Protein AF-A0A497BBF8-F1 (afdb_monomer)

Solvent-accessible surface area (backbone atoms only — not comparable to full-atom values): 4354 Å² total; per-residue (Å²): 133,50,48,25,70,31,44,34,37,34,64,54,94,95,58,66,47,76,48,80,36,76,42,78,84,34,50,66,83,56,79,89,43,71,69,56,41,28,52,46,29,29,72,74,71,74,35,57,35,65,30,36,28,31,32,75,92,76,42,32,32,35,42,28,38,90,88,52,67,44,78,43,71,59,77,132

Radius of gyration: 11.45 Å; Cα contacts (8 Å, |Δi|>4): 159; chains: 1; bounding box: 28×22×35 Å

Structure (mmCIF, N/CA/C/O backbone):
data_AF-A0A497BBF8-F1
#
_entry.id   AF-A0A497BBF8-F1
#
loop_
_atom_site.group_PDB
_atom_site.id
_atom_site.type_symbol
_atom_site.label_atom_id
_atom_site.label_alt_id
_atom_site.label_comp_id
_atom_site.label_asym_id
_atom_site.label_entity_id
_atom_site.label_seq_id
_atom_site.pdbx_PDB_ins_code
_atom_site.Cartn_x
_atom_site.Cartn_y
_atom_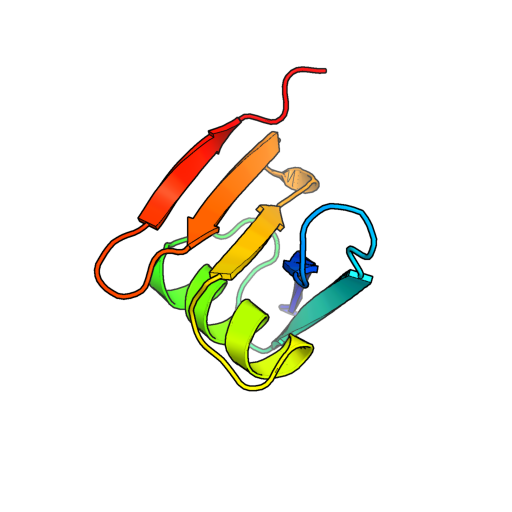site.Cartn_z
_atom_site.occupancy
_atom_site.B_iso_or_equiv
_atom_site.auth_se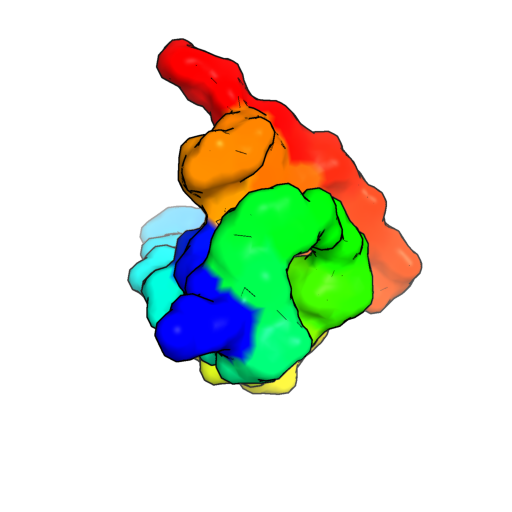q_id
_atom_site.auth_comp_id
_atom_site.auth_asym_id
_atom_site.auth_atom_id
_atom_site.pdbx_PDB_model_num
ATOM 1 N N . MET A 1 1 ? -5.409 -10.193 18.939 1.00 53.53 1 MET A N 1
ATOM 2 C CA . MET A 1 1 ? -4.151 -9.789 18.273 1.00 53.53 1 MET A CA 1
ATOM 3 C C . MET A 1 1 ? -4.479 -8.614 17.367 1.00 53.53 1 MET A C 1
ATOM 5 O O . MET A 1 1 ? -5.367 -8.756 16.541 1.00 53.53 1 MET A O 1
ATOM 9 N N . ASN A 1 2 ? -3.838 -7.458 17.564 1.00 71.69 2 ASN A N 1
ATOM 10 C CA . ASN A 1 2 ? -4.101 -6.246 16.776 1.00 71.69 2 ASN A CA 1
ATOM 11 C C . ASN A 1 2 ? -3.115 -6.211 15.607 1.00 71.69 2 ASN A C 1
ATOM 13 O O . ASN A 1 2 ? -1.977 -5.750 15.762 1.00 71.69 2 ASN A O 1
ATOM 17 N N . GLN A 1 3 ? -3.521 -6.806 14.489 1.00 81.69 3 GLN A N 1
ATOM 18 C CA . GLN A 1 3 ? -2.699 -6.927 13.293 1.00 81.69 3 GLN A CA 1
ATOM 19 C C . GLN A 1 3 ? -3.511 -6.517 12.074 1.00 81.69 3 GLN A C 1
ATOM 21 O O . GLN A 1 3 ? -4.623 -7.000 11.865 1.00 81.69 3 GLN A O 1
ATOM 26 N N . LYS A 1 4 ? -2.931 -5.635 11.258 1.00 90.12 4 LYS A N 1
ATOM 27 C CA . LYS A 1 4 ? -3.507 -5.217 9.983 1.00 90.12 4 LYS A CA 1
ATOM 28 C C . LYS A 1 4 ? -2.720 -5.834 8.835 1.00 90.12 4 LYS A C 1
ATOM 30 O O . LYS A 1 4 ? -1.515 -5.600 8.726 1.00 90.12 4 LYS A O 1
ATOM 35 N N . GLN A 1 5 ? -3.396 -6.603 7.988 1.00 94.12 5 GLN A N 1
ATOM 36 C CA . GLN A 1 5 ? -2.799 -7.230 6.811 1.00 94.12 5 GLN A CA 1
ATOM 37 C C . GLN A 1 5 ? -2.980 -6.333 5.587 1.00 94.12 5 GLN A C 1
ATOM 39 O O . GLN A 1 5 ? -4.083 -5.884 5.291 1.00 94.12 5 GLN A O 1
ATOM 44 N N . LEU A 1 6 ? -1.890 -6.063 4.874 1.00 95.62 6 LEU A N 1
ATOM 45 C CA . LEU A 1 6 ? -1.871 -5.204 3.695 1.00 95.62 6 LEU A CA 1
ATOM 46 C C . LEU A 1 6 ? -1.182 -5.919 2.542 1.00 95.62 6 LEU A C 1
ATOM 48 O O . LEU A 1 6 ? -0.101 -6.481 2.706 1.00 95.62 6 LEU A O 1
ATOM 52 N N . ARG A 1 7 ? -1.760 -5.845 1.346 1.00 96.62 7 ARG A N 1
ATOM 53 C CA . ARG A 1 7 ? -1.127 -6.362 0.132 1.00 96.62 7 ARG A CA 1
ATOM 54 C C . ARG A 1 7 ? -0.280 -5.266 -0.499 1.00 96.62 7 ARG A C 1
ATOM 56 O O . ARG A 1 7 ? -0.792 -4.209 -0.857 1.00 96.62 7 ARG A O 1
ATOM 63 N N . VAL A 1 8 ? 1.014 -5.511 -0.655 1.00 96.81 8 VAL A N 1
ATOM 64 C CA . VAL A 1 8 ? 1.964 -4.593 -1.288 1.00 96.81 8 VAL A CA 1
ATOM 65 C C . VAL A 1 8 ? 2.344 -5.137 -2.655 1.00 96.81 8 VAL A C 1
ATOM 67 O O . VAL A 1 8 ? 2.821 -6.259 -2.767 1.00 96.81 8 VAL A O 1
ATOM 70 N N . ILE A 1 9 ? 2.167 -4.327 -3.692 1.00 96.00 9 ILE A N 1
ATOM 71 C CA . ILE A 1 9 ? 2.528 -4.633 -5.075 1.00 96.00 9 ILE A CA 1
ATOM 72 C C . ILE A 1 9 ? 3.642 -3.676 -5.500 1.00 96.00 9 ILE A C 1
ATOM 74 O O . ILE A 1 9 ? 3.466 -2.458 -5.433 1.00 96.00 9 ILE A O 1
ATOM 78 N N . TYR A 1 10 ? 4.787 -4.192 -5.934 1.00 94.00 10 TYR A N 1
ATOM 79 C CA . TYR A 1 10 ? 5.957 -3.391 -6.307 1.00 94.00 10 TYR A CA 1
ATOM 80 C C . TYR A 1 10 ? 6.759 -4.038 -7.441 1.00 94.00 10 TYR A C 1
ATOM 82 O O . TYR A 1 10 ? 6.509 -5.177 -7.819 1.00 94.00 10 TYR A O 1
ATOM 90 N N . GLY A 1 11 ? 7.725 -3.304 -7.994 1.00 90.81 11 GLY A N 1
ATOM 91 C CA . GLY A 1 11 ? 8.572 -3.772 -9.096 1.00 90.81 11 GLY A CA 1
ATOM 92 C C . GLY A 1 11 ? 8.222 -3.142 -10.451 1.00 90.81 11 GLY A C 1
ATOM 93 O O . GLY A 1 11 ? 7.236 -2.406 -10.565 1.00 90.81 11 GLY A O 1
ATOM 94 N N . PRO A 1 12 ? 9.065 -3.361 -11.474 1.00 87.88 12 PRO A N 1
ATOM 95 C CA . PRO A 1 12 ? 8.894 -2.761 -12.791 1.00 87.88 12 PRO A CA 1
ATOM 96 C C . PRO A 1 12 ? 7.656 -3.303 -13.516 1.00 87.88 12 PRO A C 1
ATOM 98 O O . PRO A 1 12 ? 7.192 -4.421 -13.282 1.00 87.88 12 PRO A O 1
ATOM 101 N N . ARG A 1 13 ? 7.125 -2.503 -14.447 1.00 80.94 13 ARG A N 1
ATOM 102 C CA . ARG A 1 13 ? 6.004 -2.913 -15.302 1.00 80.94 13 ARG A CA 1
ATOM 103 C C . ARG A 1 13 ? 6.412 -4.153 -16.108 1.00 80.94 13 ARG A C 1
ATOM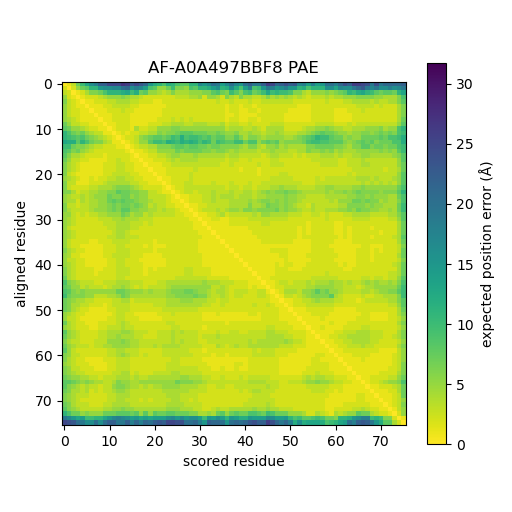 105 O O . ARG A 1 13 ? 7.423 -4.117 -16.797 1.00 80.94 13 ARG A O 1
ATOM 112 N N . GLY A 1 14 ? 5.628 -5.227 -16.006 1.00 84.44 14 GLY A N 1
ATOM 113 C CA . GLY A 1 14 ? 5.917 -6.521 -16.641 1.00 84.44 14 GLY A CA 1
ATOM 114 C C . GLY A 1 14 ? 6.623 -7.539 -15.737 1.00 84.44 14 GLY A C 1
ATOM 115 O O . GLY A 1 14 ? 6.668 -8.710 -16.088 1.00 84.44 14 GLY A O 1
ATOM 116 N N . ASN A 1 15 ? 7.111 -7.129 -14.561 1.00 89.56 15 ASN A N 1
ATOM 117 C CA . ASN A 1 15 ? 7.640 -8.036 -13.538 1.00 89.56 15 ASN A CA 1
ATOM 118 C C . ASN A 1 15 ? 7.305 -7.511 -12.133 1.00 89.56 15 ASN A C 1
ATOM 120 O O . ASN A 1 15 ? 8.174 -7.125 -11.348 1.00 89.56 15 ASN A O 1
ATOM 124 N N . THR A 1 16 ? 6.007 -7.410 -11.854 1.00 92.44 16 THR A N 1
ATOM 125 C CA . THR A 1 16 ? 5.501 -6.957 -10.557 1.00 92.44 16 THR A CA 1
ATOM 126 C C . THR A 1 16 ? 5.462 -8.107 -9.562 1.00 92.44 16 THR A C 1
ATOM 128 O O . THR A 1 16 ? 4.960 -9.184 -9.874 1.00 92.44 16 THR A O 1
ATOM 131 N N . GLN A 1 17 ? 5.906 -7.843 -8.342 1.00 94.06 17 GLN A N 1
ATOM 132 C CA . GLN A 1 17 ? 5.798 -8.734 -7.196 1.00 94.06 17 GLN A CA 1
ATOM 133 C C . GLN A 1 17 ? 4.660 -8.271 -6.290 1.00 94.06 17 GLN A C 1
ATOM 135 O O . GLN A 1 17 ? 4.399 -7.072 -6.176 1.00 94.06 17 GLN A O 1
ATOM 140 N N . ALA A 1 18 ? 3.991 -9.220 -5.641 1.00 94.75 18 ALA A N 1
ATOM 141 C CA . ALA A 1 18 ? 2.973 -8.945 -4.640 1.00 94.75 18 ALA A CA 1
ATOM 142 C C . ALA A 1 18 ? 3.294 -9.718 -3.360 1.00 94.75 18 ALA A C 1
ATOM 144 O O . ALA A 1 18 ? 3.539 -10.920 -3.413 1.00 94.75 18 ALA A O 1
ATOM 145 N N . VAL A 1 19 ? 3.279 -9.030 -2.221 1.00 95.75 19 VAL A N 1
ATOM 146 C CA . VAL A 1 19 ? 3.592 -9.595 -0.904 1.00 95.75 19 VAL A CA 1
ATOM 147 C C . VAL A 1 19 ? 2.558 -9.112 0.105 1.00 95.75 19 VAL A C 1
ATOM 149 O O . VAL A 1 19 ? 2.154 -7.948 0.073 1.00 95.75 19 VAL A O 1
ATOM 152 N N . THR A 1 20 ? 2.131 -9.990 1.008 1.00 96.25 20 THR A N 1
ATOM 153 C CA . THR A 1 20 ? 1.291 -9.611 2.150 1.00 96.25 20 THR A CA 1
ATOM 154 C C . THR A 1 20 ? 2.181 -9.191 3.313 1.00 96.25 20 THR A C 1
ATOM 156 O O . THR A 1 20 ? 3.094 -9.916 3.697 1.00 96.25 20 THR A O 1
ATOM 159 N N . VAL A 1 21 ? 1.924 -8.008 3.862 1.00 95.25 21 VAL A N 1
ATOM 160 C CA . VAL A 1 21 ? 2.650 -7.430 4.992 1.00 95.25 21 VAL A CA 1
ATOM 161 C C . VAL A 1 21 ? 1.702 -7.258 6.163 1.00 95.25 21 VAL A C 1
ATOM 163 O O . VAL A 1 21 ? 0.621 -6.692 6.018 1.00 95.25 21 VAL A O 1
ATOM 166 N N . GLU A 1 22 ? 2.150 -7.682 7.338 1.00 94.25 22 GLU A N 1
ATOM 167 C CA . GLU A 1 22 ? 1.414 -7.512 8.585 1.00 94.25 22 GLU A CA 1
ATOM 168 C C . GLU A 1 22 ? 1.998 -6.349 9.387 1.00 94.25 22 GLU A C 1
ATOM 170 O O . GLU A 1 22 ? 3.194 -6.305 9.692 1.00 94.25 22 GLU A O 1
ATOM 175 N N . LEU A 1 23 ? 1.157 -5.376 9.733 1.00 92.69 23 LEU A N 1
ATOM 176 C CA . LEU A 1 23 ? 1.530 -4.287 10.626 1.00 92.69 23 LEU A CA 1
ATOM 177 C C . LEU A 1 23 ? 1.049 -4.600 12.045 1.00 92.69 23 LEU A C 1
ATOM 179 O O . LEU A 1 23 ? -0.142 -4.528 12.343 1.00 92.69 23 LEU A O 1
ATOM 183 N N . ASN A 1 24 ? 2.002 -4.914 12.925 1.00 90.31 24 ASN A N 1
ATOM 184 C CA . ASN A 1 24 ? 1.748 -5.114 14.352 1.00 90.31 24 ASN A CA 1
ATOM 185 C C . ASN A 1 24 ? 1.409 -3.790 15.055 1.00 90.31 24 ASN A C 1
ATOM 187 O O . ASN A 1 24 ? 2.031 -2.755 14.780 1.00 90.31 24 ASN A O 1
ATOM 191 N N . GLY A 1 25 ? 0.473 -3.854 16.007 1.00 87.62 25 GLY A N 1
ATOM 192 C CA . GLY A 1 25 ? 0.062 -2.713 16.833 1.00 87.62 25 GLY A CA 1
ATOM 193 C C . GLY A 1 25 ? -0.913 -1.759 16.140 1.00 87.62 25 GLY A C 1
ATOM 194 O O . GLY A 1 25 ? -1.104 -0.650 16.622 1.00 87.62 25 GLY A O 1
ATOM 195 N N . ILE A 1 26 ? -1.499 -2.185 15.019 1.00 88.31 26 ILE A N 1
ATOM 196 C CA . ILE A 1 26 ? -2.542 -1.473 14.274 1.00 88.31 26 ILE A CA 1
ATOM 197 C C . ILE A 1 26 ? -3.774 -2.371 14.280 1.00 88.31 26 ILE A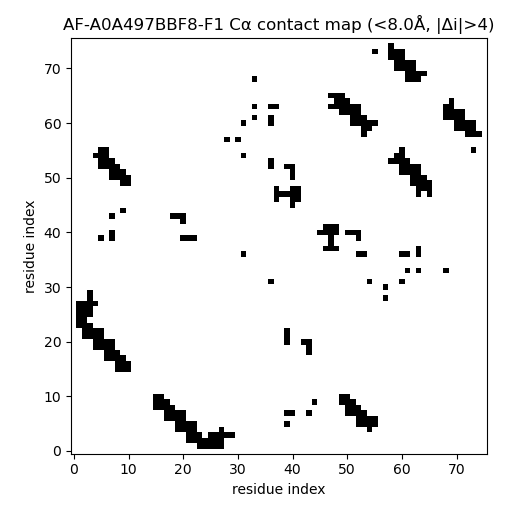 C 1
ATOM 199 O O . ILE A 1 26 ? -3.653 -3.580 14.054 1.00 88.31 26 ILE A O 1
ATOM 203 N N . LEU A 1 27 ? -4.944 -1.808 14.570 1.00 88.50 27 LEU A N 1
ATOM 204 C CA . LEU A 1 27 ? -6.180 -2.584 14.546 1.00 88.50 27 LEU A CA 1
ATOM 205 C C . LEU A 1 27 ? -6.550 -2.954 13.103 1.00 88.50 27 LEU A C 1
ATOM 207 O O . LEU A 1 27 ? -6.244 -2.230 12.154 1.00 88.50 27 LEU A O 1
ATOM 211 N N . ALA A 1 28 ? -7.201 -4.103 12.928 1.00 85.94 28 ALA A N 1
ATOM 212 C CA . ALA A 1 28 ? -7.568 -4.589 11.600 1.00 85.94 28 ALA A CA 1
ATOM 213 C C . ALA A 1 28 ? -8.556 -3.648 10.885 1.00 85.94 28 ALA A C 1
ATOM 215 O O . ALA A 1 28 ? -8.469 -3.486 9.670 1.00 85.94 28 ALA A O 1
ATOM 216 N N . ASP A 1 29 ? -9.433 -2.986 11.639 1.00 87.50 29 ASP A N 1
ATOM 217 C CA . ASP A 1 29 ? -10.445 -2.024 11.189 1.00 87.50 29 ASP A CA 1
ATOM 218 C C . ASP A 1 29 ? -9.925 -0.580 11.082 1.00 87.50 29 ASP A C 1
ATOM 220 O O . ASP A 1 29 ? -10.603 0.279 10.519 1.00 87.50 29 ASP A O 1
ATOM 224 N N . GLU A 1 30 ? -8.711 -0.294 11.567 1.00 91.00 30 GLU A N 1
ATOM 225 C CA . GLU A 1 30 ? -8.152 1.057 11.521 1.00 91.00 30 GLU A CA 1
ATOM 226 C C . GLU A 1 30 ? -7.977 1.514 10.061 1.00 91.00 30 GLU A C 1
ATOM 228 O O . GLU A 1 30 ? -7.395 0.772 9.257 1.00 91.00 30 GLU A O 1
ATOM 233 N N . PRO A 1 31 ? -8.438 2.722 9.679 1.00 92.44 31 PRO A N 1
ATOM 234 C CA . PRO A 1 31 ? -8.327 3.193 8.306 1.00 92.44 31 PRO A CA 1
ATOM 235 C C . PRO A 1 31 ? -6.875 3.215 7.831 1.00 92.44 31 PRO A C 1
ATOM 237 O O . PRO A 1 31 ? -6.001 3.824 8.454 1.00 92.44 31 PRO A O 1
ATOM 240 N N . LEU A 1 32 ? -6.609 2.601 6.676 1.00 95.25 32 LEU A N 1
ATOM 241 C CA . LEU A 1 32 ? -5.298 2.691 6.046 1.00 95.25 32 LEU A CA 1
ATOM 242 C C . LEU A 1 32 ? -4.964 4.165 5.779 1.00 95.25 32 LEU A C 1
ATOM 244 O O . LEU A 1 32 ? -5.719 4.866 5.103 1.00 95.25 32 LEU A O 1
ATOM 248 N N . THR A 1 33 ? -3.805 4.611 6.268 1.00 96.12 33 THR A N 1
ATOM 249 C CA . THR A 1 33 ? -3.246 5.947 6.008 1.00 96.12 33 THR A CA 1
ATOM 250 C C . THR A 1 33 ? -2.043 5.873 5.058 1.00 96.12 33 THR A C 1
ATOM 252 O O . THR A 1 33 ? -1.370 4.837 4.988 1.00 96.12 33 THR A O 1
ATOM 255 N N . PRO A 1 34 ? -1.660 6.978 4.382 1.00 96.56 34 PRO A N 1
ATOM 256 C CA . PRO A 1 34 ? -0.439 7.014 3.574 1.00 96.56 34 PRO A CA 1
ATOM 257 C C . PRO A 1 34 ? 0.824 6.636 4.360 1.00 96.56 34 PRO A C 1
ATOM 259 O O . PRO A 1 34 ? 1.721 5.989 3.824 1.00 96.56 34 PRO A O 1
ATOM 262 N N . LYS A 1 35 ? 0.901 7.006 5.646 1.00 95.69 35 LYS A N 1
ATOM 263 C CA . LYS A 1 35 ? 2.045 6.689 6.515 1.00 95.69 35 LYS A CA 1
ATOM 264 C C . LYS A 1 35 ? 2.154 5.183 6.769 1.00 95.69 35 LYS A C 1
ATOM 266 O O . LYS A 1 35 ? 3.251 4.632 6.676 1.00 95.69 35 LYS A O 1
ATOM 271 N N . MET A 1 36 ? 1.029 4.519 7.033 1.00 96.31 36 MET A N 1
ATOM 272 C CA . MET A 1 36 ? 0.968 3.061 7.184 1.00 96.31 36 MET A CA 1
ATOM 273 C C . MET A 1 36 ? 1.315 2.350 5.876 1.00 96.31 36 MET A C 1
ATOM 275 O O . MET A 1 36 ? 2.141 1.441 5.883 1.00 96.31 36 MET A O 1
ATOM 279 N N . ALA A 1 37 ? 0.779 2.821 4.747 1.00 96.62 37 ALA A N 1
ATOM 280 C CA . ALA A 1 37 ? 1.118 2.289 3.431 1.00 96.62 37 ALA A CA 1
ATOM 281 C C . ALA A 1 37 ? 2.630 2.386 3.155 1.00 96.62 37 ALA A C 1
ATOM 283 O O . ALA A 1 37 ? 3.257 1.402 2.773 1.00 96.62 37 ALA A O 1
ATOM 284 N N . ARG A 1 38 ? 3.266 3.533 3.434 1.00 96.88 38 ARG A N 1
ATOM 285 C CA . ARG A 1 38 ? 4.728 3.674 3.297 1.00 96.88 38 ARG A CA 1
ATOM 286 C C . ARG A 1 38 ? 5.499 2.718 4.204 1.00 96.88 38 ARG A C 1
ATOM 288 O O . ARG A 1 38 ? 6.535 2.205 3.789 1.00 96.88 38 ARG A O 1
ATOM 295 N N . ARG A 1 39 ? 5.021 2.478 5.428 1.00 96.19 39 ARG A N 1
ATOM 296 C CA . ARG A 1 39 ? 5.629 1.506 6.349 1.00 96.19 39 ARG A CA 1
ATOM 297 C C . ARG A 1 39 ? 5.549 0.090 5.779 1.00 96.19 39 ARG A C 1
ATOM 299 O O . ARG A 1 39 ? 6.568 -0.588 5.759 1.00 96.19 39 ARG A O 1
ATOM 306 N N . ALA A 1 40 ? 4.388 -0.318 5.271 1.00 96.25 40 ALA A N 1
ATOM 307 C CA . ALA A 1 40 ? 4.212 -1.627 4.648 1.00 96.25 40 ALA A CA 1
ATOM 308 C C . ALA A 1 40 ? 5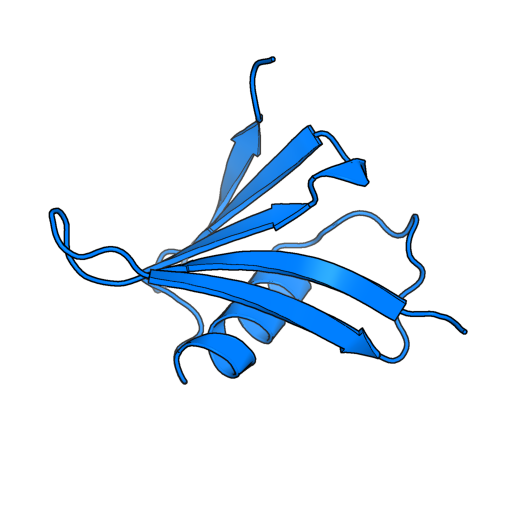.096 -1.796 3.403 1.00 96.25 40 ALA A C 1
ATOM 310 O O . ALA A 1 40 ? 5.767 -2.812 3.260 1.00 96.25 40 ALA A O 1
ATOM 311 N N . ALA A 1 41 ? 5.178 -0.769 2.551 1.00 96.50 41 ALA A 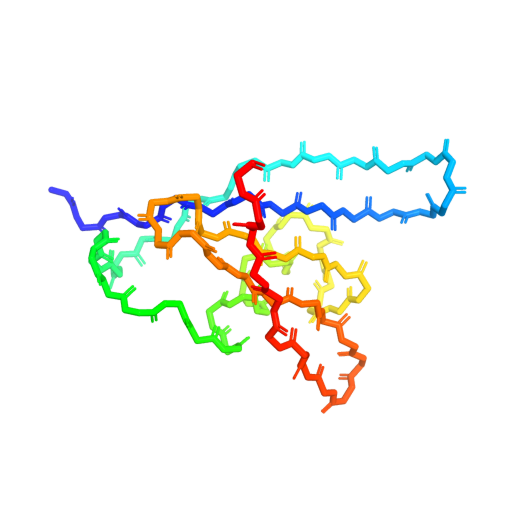N 1
ATOM 312 C CA . ALA A 1 41 ? 6.058 -0.780 1.385 1.00 96.50 41 ALA A CA 1
ATOM 313 C C . ALA A 1 41 ? 7.534 -0.961 1.770 1.00 96.50 41 ALA A C 1
ATOM 315 O O . ALA A 1 41 ? 8.200 -1.828 1.213 1.00 96.50 41 ALA A O 1
ATOM 316 N N . ARG A 1 42 ? 8.015 -0.235 2.793 1.00 96.00 42 ARG A N 1
ATOM 317 C CA . ARG A 1 42 ? 9.393 -0.387 3.292 1.00 96.00 42 ARG A CA 1
ATOM 318 C C . ARG A 1 42 ? 9.692 -1.801 3.777 1.00 96.00 42 ARG A C 1
ATOM 320 O O . ARG A 1 42 ? 10.800 -2.271 3.562 1.00 96.00 42 ARG A O 1
ATOM 327 N N . ILE A 1 43 ? 8.729 -2.459 4.422 1.00 95.38 43 ILE A N 1
ATOM 328 C CA . ILE A 1 43 ? 8.886 -3.845 4.881 1.00 95.38 43 ILE A CA 1
ATOM 329 C C . ILE A 1 43 ? 8.973 -4.798 3.682 1.00 95.38 43 ILE A C 1
ATOM 331 O O . ILE A 1 43 ? 9.831 -5.671 3.667 1.00 95.38 43 ILE A O 1
ATOM 335 N N . ALA A 1 44 ? 8.121 -4.615 2.670 1.00 95.00 44 ALA A N 1
ATOM 336 C CA . ALA A 1 44 ? 8.062 -5.503 1.510 1.00 95.00 44 ALA A CA 1
ATOM 337 C C . ALA A 1 44 ? 9.234 -5.343 0.528 1.00 95.00 44 ALA A C 1
ATOM 339 O O . ALA A 1 44 ? 9.714 -6.339 0.001 1.00 95.00 44 ALA A O 1
ATOM 340 N N . ASN A 1 45 ? 9.676 -4.114 0.239 1.00 92.00 45 ASN A N 1
ATOM 341 C CA . ASN A 1 45 ? 10.644 -3.853 -0.836 1.00 92.00 45 ASN A CA 1
ATOM 342 C C . ASN A 1 45 ? 11.841 -2.970 -0.430 1.00 92.00 45 ASN A C 1
ATOM 344 O O . ASN A 1 45 ? 12.600 -2.528 -1.292 1.00 92.00 45 ASN A O 1
ATOM 348 N N . GLY A 1 46 ? 11.992 -2.654 0.860 1.00 93.12 46 GLY A N 1
ATOM 349 C CA . GLY A 1 46 ? 13.050 -1.777 1.382 1.00 93.12 46 GLY A CA 1
ATOM 350 C C . GLY A 1 46 ? 12.841 -0.277 1.126 1.00 93.12 46 GLY A C 1
ATOM 351 O O . GLY A 1 46 ? 13.552 0.552 1.690 1.00 93.12 46 GLY A O 1
ATOM 352 N N . CYS A 1 47 ? 11.844 0.109 0.325 1.00 89.69 47 CYS A N 1
ATOM 353 C CA . CYS A 1 47 ? 11.560 1.481 -0.090 1.00 89.69 47 CYS A CA 1
ATOM 354 C C . CYS A 1 47 ? 10.129 1.923 0.269 1.00 89.69 47 CYS A C 1
ATOM 356 O O . CYS A 1 47 ? 9.164 1.174 0.256 1.00 89.69 47 CYS A O 1
ATOM 358 N N . GLY A 1 48 ? 9.952 3.208 0.584 1.00 91.31 48 GLY A N 1
ATOM 359 C CA . GLY A 1 48 ? 8.634 3.765 0.935 1.00 91.31 48 GLY A CA 1
ATOM 360 C C . GLY A 1 48 ? 7.802 4.261 -0.252 1.00 91.31 48 GLY A C 1
ATOM 361 O O . GLY A 1 48 ? 6.874 5.034 -0.035 1.00 91.31 48 GLY A O 1
ATOM 362 N N . TYR A 1 49 ? 8.180 3.931 -1.487 1.00 92.25 49 TYR A N 1
ATOM 363 C CA . TYR A 1 49 ? 7.619 4.482 -2.727 1.00 92.25 49 TYR A CA 1
ATOM 364 C C . TYR A 1 49 ? 7.738 3.470 -3.880 1.00 92.25 49 TYR A C 1
ATOM 366 O O . TYR A 1 49 ? 8.323 2.405 -3.699 1.00 92.25 49 TYR A O 1
ATOM 374 N N . ASN A 1 50 ? 7.173 3.788 -5.053 1.00 93.75 50 ASN A N 1
ATOM 375 C CA . ASN A 1 50 ? 7.087 2.888 -6.218 1.00 93.75 50 ASN A CA 1
ATOM 376 C C . ASN A 1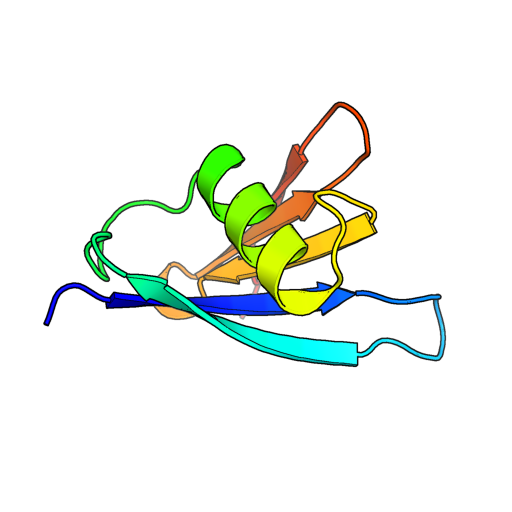 50 ? 6.380 1.561 -5.901 1.00 93.75 50 ASN A C 1
ATOM 378 O O . ASN A 1 50 ? 6.707 0.506 -6.444 1.00 93.75 50 ASN A O 1
ATOM 382 N N . ALA A 1 51 ? 5.392 1.633 -5.014 1.00 96.06 51 ALA A N 1
ATOM 383 C CA . ALA A 1 51 ? 4.587 0.503 -4.593 1.00 96.06 51 ALA A CA 1
ATOM 384 C C . ALA A 1 51 ? 3.114 0.904 -4.537 1.00 96.06 51 ALA A C 1
ATOM 386 O O . ALA A 1 51 ? 2.769 2.071 -4.345 1.00 96.06 51 ALA A O 1
ATOM 387 N N . THR A 1 52 ? 2.244 -0.078 -4.695 1.00 96.69 52 THR A N 1
ATOM 388 C CA . THR A 1 52 ? 0.812 0.041 -4.448 1.00 96.69 52 THR A CA 1
ATOM 389 C C . THR A 1 52 ? 0.495 -0.787 -3.219 1.00 96.69 52 THR A C 1
ATOM 391 O O . THR A 1 52 ? 0.801 -1.973 -3.192 1.00 96.69 52 THR A O 1
ATOM 394 N N . VAL A 1 53 ? -0.071 -0.165 -2.193 1.00 96.88 53 VAL A N 1
ATOM 395 C CA . VAL A 1 53 ? -0.450 -0.845 -0.952 1.00 96.88 53 VAL A CA 1
ATOM 396 C C . VAL A 1 53 ? -1.954 -0.851 -0.848 1.00 96.88 53 VAL A C 1
ATOM 398 O O . VAL A 1 53 ? -2.581 0.190 -1.012 1.00 96.88 53 VAL A O 1
ATOM 401 N N . VAL A 1 54 ? -2.514 -2.015 -0.576 1.00 96.69 54 VAL A N 1
ATOM 402 C CA . VAL A 1 54 ? -3.944 -2.262 -0.640 1.00 96.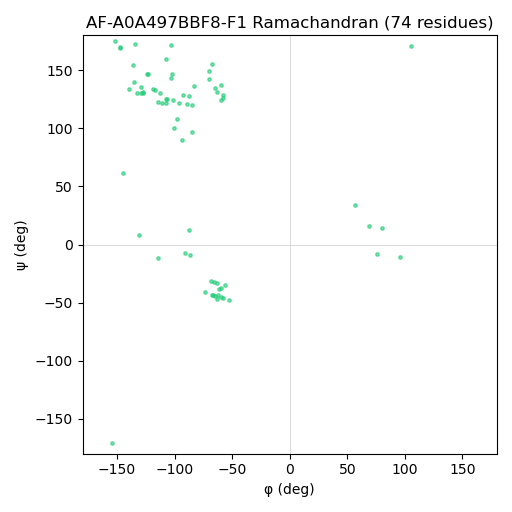69 54 VAL A CA 1
ATOM 403 C C . VAL A 1 54 ? -4.405 -2.865 0.676 1.00 96.69 54 VAL A C 1
ATOM 405 O O . VAL A 1 54 ? -3.803 -3.820 1.170 1.00 96.69 54 VAL A O 1
ATOM 408 N N . ASP A 1 55 ? -5.478 -2.306 1.216 1.00 95.12 55 ASP A N 1
ATOM 409 C CA . ASP A 1 55 ? -6.267 -2.912 2.273 1.00 95.12 55 ASP A CA 1
ATOM 410 C C . ASP A 1 55 ? -7.511 -3.537 1.635 1.00 95.12 55 ASP A C 1
ATOM 412 O O . ASP A 1 55 ? -8.465 -2.843 1.281 1.00 95.12 55 ASP A O 1
ATOM 416 N N . ALA A 1 56 ? -7.464 -4.856 1.435 1.00 90.25 56 ALA A N 1
ATOM 417 C CA . ALA A 1 56 ? -8.555 -5.587 0.800 1.00 90.25 56 ALA A CA 1
ATOM 418 C C . ALA A 1 56 ? -9.831 -5.572 1.656 1.00 90.25 56 ALA A C 1
ATOM 420 O O . ALA A 1 56 ? -10.921 -5.526 1.100 1.00 90.25 56 ALA A O 1
ATOM 421 N N . ALA A 1 57 ? -9.702 -5.548 2.988 1.00 88.75 57 ALA A N 1
ATOM 422 C CA . ALA A 1 57 ? -10.852 -5.498 3.887 1.00 88.75 57 ALA A CA 1
ATOM 423 C C . ALA A 1 57 ? -11.581 -4.150 3.800 1.00 88.75 57 ALA A C 1
ATOM 425 O O . ALA A 1 57 ? -12.797 -4.092 3.954 1.00 88.75 57 ALA A O 1
ATOM 426 N N . ALA A 1 58 ? -10.844 -3.072 3.523 1.00 90.00 58 ALA A N 1
ATOM 427 C CA . ALA A 1 58 ? -11.410 -1.737 3.366 1.00 90.00 58 ALA A CA 1
ATOM 428 C C . ALA A 1 58 ? -11.804 -1.382 1.916 1.00 90.00 58 ALA A C 1
ATOM 430 O O . ALA A 1 58 ? -12.372 -0.314 1.694 1.00 90.00 58 ALA A O 1
ATOM 431 N N . GLY A 1 59 ? -11.474 -2.217 0.923 1.00 93.00 59 GLY A N 1
ATOM 432 C CA . GLY A 1 59 ? -11.775 -1.962 -0.495 1.00 93.00 59 GLY A CA 1
ATOM 433 C C . GLY A 1 59 ? -10.984 -0.803 -1.122 1.00 93.00 59 GLY A C 1
ATOM 434 O O . GLY A 1 59 ? -11.347 -0.280 -2.176 1.00 93.00 59 GLY A O 1
ATOM 435 N N . TYR A 1 60 ? -9.899 -0.347 -0.489 1.00 95.94 60 TYR A N 1
ATOM 436 C CA . TYR A 1 60 ? -9.087 0.751 -1.018 1.00 95.94 60 TYR A CA 1
ATOM 437 C C . TYR A 1 60 ? -7.602 0.610 -0.676 1.00 95.94 60 TYR A C 1
ATOM 439 O O . TYR A 1 60 ? -7.170 -0.214 0.128 1.00 95.94 60 TYR A O 1
ATOM 447 N N . GLY A 1 61 ? -6.781 1.444 -1.307 1.00 96.56 61 GLY A N 1
ATOM 448 C CA . GLY A 1 61 ? -5.340 1.462 -1.112 1.00 96.56 61 GLY A CA 1
ATOM 449 C C . GLY A 1 61 ? -4.698 2.809 -1.416 1.00 96.56 61 GLY A C 1
ATOM 450 O O . GLY A 1 61 ? -5.365 3.813 -1.672 1.00 96.56 61 GLY A O 1
ATOM 451 N N . TYR A 1 62 ? -3.369 2.815 -1.432 1.00 97.62 62 TYR A N 1
ATOM 452 C CA . TYR A 1 62 ? -2.553 3.937 -1.871 1.00 97.62 62 TYR A CA 1
ATOM 453 C C . TYR A 1 62 ? -1.506 3.498 -2.884 1.00 97.62 62 T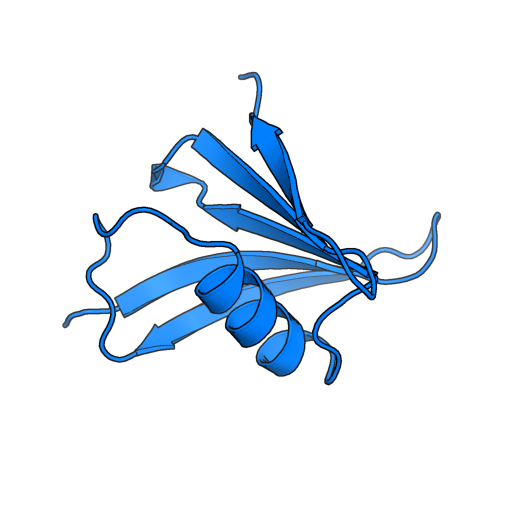YR A C 1
ATOM 455 O O . TYR A 1 62 ? -0.708 2.594 -2.632 1.00 97.62 62 TYR A O 1
ATOM 463 N N . ARG A 1 63 ? -1.434 4.225 -3.999 1.00 97.00 63 ARG A N 1
ATOM 464 C CA . ARG A 1 63 ? -0.265 4.223 -4.875 1.00 97.00 63 ARG A CA 1
ATOM 465 C C . ARG A 1 63 ? 0.752 5.230 -4.353 1.00 97.00 63 ARG A C 1
ATOM 467 O O . ARG A 1 63 ? 0.449 6.418 -4.233 1.00 97.00 63 ARG A O 1
ATOM 474 N N . LEU A 1 64 ? 1.943 4.748 -4.022 1.00 96.94 64 LEU A N 1
ATOM 475 C CA . LEU A 1 64 ? 2.999 5.522 -3.380 1.00 96.94 64 LEU A CA 1
ATOM 476 C C . LEU A 1 64 ? 3.987 6.056 -4.413 1.00 96.94 64 LEU A C 1
ATOM 478 O O . LEU A 1 64 ? 4.656 5.292 -5.111 1.00 96.94 64 LEU A O 1
ATOM 482 N N . TYR A 1 65 ? 4.127 7.376 -4.444 1.00 95.38 65 TYR A N 1
ATOM 483 C CA . TYR A 1 65 ? 5.180 8.080 -5.165 1.00 95.38 65 TYR A CA 1
ATOM 484 C C . TYR A 1 65 ? 6.248 8.547 -4.174 1.00 95.38 65 TYR A C 1
ATOM 486 O O . TYR A 1 65 ? 6.069 8.457 -2.957 1.00 95.38 65 TYR A O 1
ATOM 494 N N . LYS A 1 66 ? 7.373 9.058 -4.681 1.00 93.06 66 LYS A N 1
ATOM 495 C CA . LYS A 1 66 ? 8.485 9.525 -3.838 1.00 93.06 66 LYS A CA 1
ATOM 496 C C . LYS A 1 66 ? 8.004 10.536 -2.783 1.00 93.06 66 LYS A C 1
ATOM 498 O O . LYS A 1 66 ? 8.227 10.352 -1.584 1.00 93.06 66 LYS A O 1
ATOM 503 N N . GLU A 1 67 ? 7.219 11.518 -3.215 1.00 93.62 67 GLU A N 1
ATOM 504 C CA . GLU A 1 67 ? 6.801 12.665 -2.391 1.00 93.62 67 GLU A CA 1
ATOM 505 C C . GLU A 1 67 ? 5.298 12.709 -2.100 1.00 93.62 67 GLU A C 1
ATOM 507 O O . GLU A 1 67 ? 4.863 13.426 -1.208 1.00 93.62 67 GLU A O 1
ATOM 512 N N . SER A 1 68 ? 4.496 11.894 -2.783 1.00 95.44 68 SER A N 1
ATOM 513 C CA . SER A 1 68 ? 3.042 11.886 -2.622 1.00 95.44 68 SER A CA 1
ATOM 514 C C . SER A 1 68 ? 2.487 10.469 -2.496 1.00 95.44 68 SER A C 1
ATOM 516 O O . SER A 1 68 ? 3.204 9.471 -2.613 1.00 95.44 68 SER A O 1
ATOM 518 N N . ALA A 1 69 ? 1.198 10.370 -2.199 1.00 96.88 69 ALA A N 1
ATOM 519 C CA . ALA A 1 69 ? 0.447 9.128 -2.246 1.00 96.88 69 ALA A CA 1
ATOM 520 C C . ALA A 1 69 ? -0.927 9.430 -2.840 1.00 96.88 69 ALA A C 1
ATOM 522 O O . ALA A 1 69 ? -1.574 10.398 -2.443 1.00 96.88 69 ALA A O 1
ATOM 523 N N . ARG A 1 70 ? -1.378 8.607 -3.785 1.00 96.94 70 ARG A N 1
ATOM 524 C CA . ARG A 1 70 ? -2.713 8.715 -4.378 1.00 96.94 70 ARG A CA 1
ATOM 525 C C . ARG A 1 70 ? -3.583 7.593 -3.840 1.00 96.94 70 ARG A C 1
ATOM 527 O O . ARG A 1 70 ? -3.208 6.431 -3.979 1.00 96.94 70 ARG A O 1
ATOM 534 N N . LYS A 1 71 ? -4.734 7.937 -3.259 1.00 96.81 71 LYS A N 1
ATOM 535 C CA . LYS A 1 71 ? -5.741 6.942 -2.876 1.00 96.81 71 LYS A CA 1
ATOM 536 C C . LYS A 1 71 ? -6.286 6.269 -4.139 1.00 96.81 71 LYS A C 1
ATOM 538 O O . LYS A 1 71 ? -6.554 6.951 -5.130 1.00 96.81 71 LYS A O 1
ATOM 543 N N . ILE A 1 72 ? -6.406 4.952 -4.102 1.00 96.31 72 ILE A N 1
ATOM 544 C CA . ILE A 1 72 ? -7.019 4.137 -5.151 1.00 96.31 72 ILE A CA 1
ATOM 545 C C . ILE A 1 72 ? -8.134 3.307 -4.529 1.00 96.31 72 ILE A C 1
ATOM 547 O O . ILE A 1 72 ? -8.017 2.914 -3.370 1.00 96.31 72 ILE A O 1
ATOM 551 N N . TYR A 1 73 ? -9.189 3.057 -5.287 1.00 94.56 73 TYR A N 1
ATOM 552 C CA . TYR A 1 73 ? -10.260 2.152 -4.894 1.00 94.56 73 TYR A CA 1
ATOM 553 C C . TYR A 1 73 ? -10.083 0.847 -5.659 1.00 94.56 73 TYR A C 1
ATOM 555 O O . TYR A 1 73 ? -9.585 0.853 -6.788 1.00 94.56 73 TYR A O 1
ATOM 563 N N . LEU A 1 74 ? -10.383 -0.260 -4.993 1.00 87.50 74 LEU A N 1
ATOM 564 C CA . LEU A 1 74 ? -10.536 -1.544 -5.650 1.00 87.50 74 LEU A CA 1
ATOM 565 C C . LEU A 1 74 ? -11.986 -1.550 -6.124 1.00 87.50 74 LEU A C 1
ATOM 567 O O . LEU A 1 74 ? -12.880 -1.742 -5.309 1.00 87.50 74 LEU A O 1
ATOM 571 N N . ASP A 1 75 ? -12.222 -1.198 -7.385 1.00 73.25 75 ASP A N 1
ATOM 572 C CA . ASP A 1 75 ? -13.503 -1.545 -8.002 1.00 73.25 75 ASP A CA 1
ATOM 573 C C . ASP A 1 75 ? -13.633 -3.081 -7.972 1.00 73.25 75 ASP A C 1
ATOM 575 O O . ASP A 1 75 ? -12.627 -3.771 -8.183 1.00 73.25 75 ASP A O 1
ATOM 579 N N . ASP A 1 76 ? -14.829 -3.569 -7.622 1.00 49.53 76 ASP A N 1
ATOM 580 C CA . ASP A 1 76 ? -15.196 -4.999 -7.567 1.00 49.53 76 ASP A CA 1
ATOM 581 C C . ASP A 1 76 ? -14.912 -5.725 -8.898 1.00 49.53 76 ASP A C 1
ATOM 583 O O . ASP A 1 76 ? -15.251 -5.165 -9.971 1.00 49.53 76 ASP A O 1
#

pLDDT: mean 91.69, std 8.28, range [49.53, 97.62]

Sequence (76 aa):
MNQKQLRVIYGPRGNTQAVTVELNGILADEPLTPKMARRAARIANGCGYNATVVDAAAGYGYRLYKESARKIYLDD

Secondary structure (DSSP, 8-state):
--EEEEEEEESSTTS-EEEEEEEETS-TTSPP-HHHHHHHHHHHHSSSSSEEEEETTTTEEEEEPSS-EEEEE---

Mean predicted aligned error: 3.68 Å

Nearest PDB structures (foldseek):
  6v7j-assembly1_B  TM=5.787E-01  e=6.044E+00  Canavalia ensiformis
  6h4j-assembly1_B-4  TM=5.957E-01  e=9.100E+00  Homo sapiens
  2glw-assembly1_A  TM=4.626E-01  e=9.100E+00  Pyrococcus horikoshii OT3
  4f3w-assembly1_C  TM=3.519E-01  e=6.408E+00  Mycobacterium marinum M

Foldseek 3Di:
DAKAWKWKWADDVPDIDIDIFIDPPHHNPHDDDLVNQLVRNCVVPVGSARMWIDRVVVQKTWHGHPPDIDIGGNDD